Protein AF-A0A8E1VWJ3-F1 (afdb_monomer_lite)

pLDDT: mean 83.36, std 16.59, range [36.97, 96.94]

Secondary structure (DSSP, 8-state):
-PPP--------TT-PPBP-TT--EEEESSEEEEE-TT--EEEEEE--SSEEEEEEEETTEEEEEEEEESSEEEEEE--SSEEEEEEESS-EEEE-B-

Structure (mmCIF, N/CA/C/O backbone):
data_AF-A0A8E1VWJ3-F1
#
_entry.id   AF-A0A8E1VWJ3-F1
#
loop_
_atom_site.group_PDB
_atom_site.id
_atom_site.type_symbol
_atom_site.label_atom_id
_atom_site.label_alt_id
_atom_site.label_comp_id
_atom_site.label_asym_id
_atom_site.label_entity_id
_atom_site.label_seq_id
_atom_site.pdbx_PDB_ins_code
_atom_site.Cartn_x
_atom_site.Cartn_y
_atom_site.Cartn_z
_atom_site.occupancy
_atom_site.B_iso_or_equiv
_atom_site.auth_seq_id
_atom_site.auth_comp_id
_atom_site.auth_asym_id
_atom_site.auth_atom_id
_atom_site.pdbx_PDB_model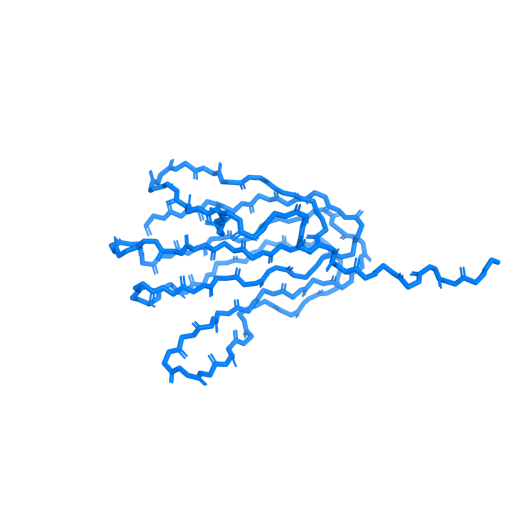_num
ATOM 1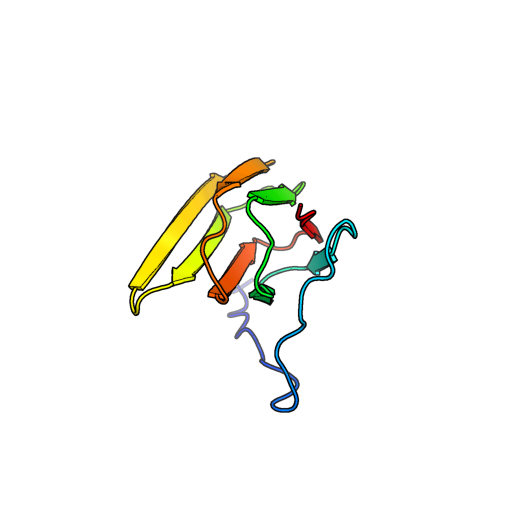 N N . MET A 1 1 ? 19.628 -11.375 -22.637 1.00 41.78 1 MET A N 1
ATOM 2 C CA . MET A 1 1 ? 19.415 -12.086 -21.358 1.00 41.78 1 MET A CA 1
ATOM 3 C C . MET A 1 1 ? 17.953 -12.488 -21.291 1.00 41.78 1 MET A C 1
ATOM 5 O O . MET A 1 1 ? 17.144 -11.679 -21.734 1.00 41.78 1 MET A O 1
ATOM 9 N N . PRO A 1 2 ? 17.590 -13.690 -20.819 1.00 36.97 2 PRO A N 1
ATOM 10 C CA . PRO A 1 2 ? 16.189 -13.977 -20.537 1.00 36.97 2 PRO A CA 1
ATOM 11 C C . PRO A 1 2 ? 15.747 -13.152 -19.310 1.00 36.97 2 PRO A C 1
ATOM 13 O O . PRO A 1 2 ? 16.561 -12.971 -18.402 1.00 36.97 2 PRO A O 1
ATOM 16 N N . PRO A 1 3 ? 14.512 -12.621 -19.278 1.00 48.19 3 PRO A N 1
ATOM 17 C CA . PRO A 1 3 ? 13.983 -11.953 -18.094 1.00 48.19 3 PRO A CA 1
ATOM 18 C C . PRO A 1 3 ? 13.863 -12.989 -16.972 1.00 48.19 3 PRO A C 1
ATOM 20 O O . PRO A 1 3 ? 13.260 -14.047 -17.157 1.00 48.19 3 PRO A O 1
ATOM 23 N N . GLY A 1 4 ? 14.502 -12.724 -15.833 1.00 41.56 4 GLY A N 1
ATOM 24 C CA . GLY A 1 4 ? 14.381 -13.579 -14.659 1.00 41.56 4 GLY A CA 1
ATOM 25 C C . GLY A 1 4 ? 12.934 -13.572 -14.182 1.00 41.56 4 GLY A C 1
ATOM 26 O O . GLY A 1 4 ? 12.391 -12.512 -13.885 1.00 41.56 4 GLY A O 1
ATOM 27 N N . SER A 1 5 ? 12.296 -14.741 -14.119 1.00 57.44 5 SER A N 1
ATOM 28 C CA . SER A 1 5 ? 11.038 -14.893 -13.395 1.00 57.44 5 SER A CA 1
ATOM 29 C C . SER A 1 5 ? 11.344 -14.738 -11.905 1.00 57.44 5 SER A C 1
ATOM 31 O O . SER A 1 5 ? 11.779 -15.688 -11.249 1.00 57.44 5 SER A O 1
ATOM 33 N N . GLY A 1 6 ? 11.194 -13.527 -11.379 1.00 42.12 6 GLY A N 1
ATOM 34 C CA . GLY A 1 6 ? 11.198 -13.302 -9.943 1.00 42.12 6 GLY A CA 1
ATOM 35 C C . GLY A 1 6 ? 9.929 -13.904 -9.360 1.00 42.12 6 GLY A C 1
ATOM 36 O O . GLY A 1 6 ? 8.875 -13.284 -9.393 1.00 42.12 6 GLY A O 1
ATOM 37 N N . THR A 1 7 ? 10.001 -15.135 -8.863 1.00 47.59 7 THR A N 1
ATOM 38 C CA . THR A 1 7 ? 8.986 -15.638 -7.938 1.00 47.59 7 THR A CA 1
ATOM 39 C C . THR A 1 7 ? 9.108 -14.805 -6.667 1.00 47.59 7 THR A C 1
ATOM 41 O O . THR A 1 7 ? 10.159 -14.854 -6.026 1.00 47.59 7 THR A O 1
ATOM 44 N N . ALA A 1 8 ? 8.069 -14.053 -6.295 1.00 46.12 8 ALA A N 1
ATOM 45 C CA . ALA A 1 8 ? 7.992 -13.425 -4.981 1.00 46.12 8 ALA A CA 1
ATOM 46 C C . ALA A 1 8 ? 8.046 -14.535 -3.917 1.00 46.12 8 ALA A C 1
ATOM 48 O O . ALA A 1 8 ? 7.080 -15.263 -3.682 1.00 46.12 8 ALA A O 1
ATOM 49 N N . ALA A 1 9 ? 9.224 -14.743 -3.335 1.00 41.06 9 ALA A N 1
ATOM 50 C CA . ALA A 1 9 ? 9.403 -15.693 -2.257 1.00 41.06 9 ALA A CA 1
ATOM 51 C C . ALA A 1 9 ? 8.837 -15.057 -0.986 1.00 41.06 9 ALA A C 1
ATOM 53 O O . ALA A 1 9 ? 9.431 -14.128 -0.442 1.00 41.06 9 ALA A O 1
ATOM 54 N N . ILE A 1 10 ? 7.710 -15.573 -0.488 1.00 46.09 10 ILE A N 1
ATOM 55 C CA . ILE A 1 10 ? 7.329 -15.373 0.914 1.00 46.09 10 ILE A CA 1
ATOM 56 C C . ILE A 1 10 ? 8.387 -16.120 1.733 1.00 46.09 10 ILE A C 1
ATOM 58 O O . ILE A 1 10 ? 8.302 -17.330 1.936 1.00 46.09 10 ILE A O 1
ATOM 62 N N . THR A 1 11 ? 9.454 -15.416 2.107 1.00 46.03 11 THR A N 1
ATOM 63 C CA . THR A 1 11 ? 10.641 -15.984 2.763 1.00 46.03 11 THR A CA 1
ATOM 64 C C . THR A 1 11 ? 10.398 -16.359 4.222 1.00 46.03 11 THR A C 1
ATOM 66 O O . THR A 1 11 ? 11.233 -17.047 4.808 1.00 46.03 11 THR A O 1
ATOM 69 N N . ASP A 1 12 ? 9.247 -15.994 4.797 1.00 45.66 12 ASP A N 1
ATOM 70 C CA . ASP A 1 12 ? 8.859 -16.423 6.135 1.00 45.66 12 ASP A CA 1
ATOM 71 C C . ASP A 1 12 ? 7.334 -16.599 6.279 1.00 45.66 12 ASP A C 1
ATOM 73 O O . ASP A 1 12 ? 6.554 -15.665 6.110 1.00 45.66 12 ASP A O 1
ATOM 77 N N . TYR A 1 13 ? 6.895 -17.807 6.637 1.00 46.00 13 TYR A N 1
ATOM 78 C CA . TYR A 1 13 ? 5.501 -18.117 6.986 1.00 46.00 13 TYR A CA 1
ATOM 79 C C . TYR A 1 13 ? 5.103 -17.574 8.375 1.00 46.00 13 TYR A C 1
ATOM 81 O O . TYR A 1 13 ? 3.972 -17.786 8.815 1.00 46.00 13 TYR A O 1
ATOM 89 N N . ARG A 1 14 ? 6.028 -16.928 9.102 1.00 51.25 14 ARG A N 1
ATOM 90 C CA . ARG A 1 14 ? 5.858 -16.515 10.506 1.00 51.25 14 ARG A CA 1
ATOM 91 C C . ARG A 1 14 ? 5.213 -15.141 10.708 1.00 51.25 14 ARG A C 1
ATOM 93 O O . ARG A 1 14 ? 4.942 -14.796 11.855 1.00 51.25 14 ARG A O 1
ATOM 100 N N . GLY A 1 15 ? 4.879 -14.396 9.654 1.00 68.44 15 GLY A N 1
ATOM 101 C CA . GLY A 1 15 ? 3.964 -13.256 9.775 1.00 68.44 15 GLY A CA 1
ATOM 102 C C . GLY A 1 15 ? 4.083 -12.228 8.657 1.00 68.44 15 GLY A C 1
ATOM 103 O O . GLY A 1 15 ? 5.177 -11.834 8.274 1.00 68.44 15 GLY A O 1
ATOM 104 N N . VAL A 1 16 ? 2.936 -11.761 8.165 1.00 82.75 16 VAL A N 1
ATOM 105 C CA . VAL A 1 16 ? 2.860 -10.586 7.291 1.00 82.75 16 VAL A CA 1
ATOM 106 C C . VAL A 1 16 ? 3.233 -9.343 8.117 1.00 82.75 16 VAL A C 1
ATOM 108 O O . VAL A 1 16 ? 2.638 -9.163 9.186 1.00 82.75 16 VAL A O 1
ATOM 111 N N . PRO A 1 17 ? 4.175 -8.485 7.672 1.00 88.31 17 PRO A N 1
ATOM 112 C CA . PRO A 1 17 ? 4.506 -7.247 8.375 1.00 88.31 17 PRO A CA 1
ATOM 113 C C . PRO A 1 17 ? 3.262 -6.387 8.608 1.00 88.31 17 PRO A C 1
ATOM 115 O O . PRO A 1 17 ? 2.478 -6.170 7.687 1.00 88.31 17 PRO A O 1
ATOM 118 N N . VAL A 1 18 ? 3.075 -5.899 9.833 1.00 88.88 18 VAL A N 1
ATOM 119 C CA . VAL A 1 18 ? 1.941 -5.038 10.196 1.00 88.88 18 VAL A CA 1
ATOM 120 C C . VAL A 1 18 ? 2.385 -3.581 10.129 1.00 88.88 18 VAL A C 1
ATOM 122 O O . VAL A 1 18 ? 3.424 -3.227 10.683 1.00 88.88 18 VAL A O 1
ATOM 125 N N . LEU A 1 19 ? 1.604 -2.738 9.458 1.00 89.31 19 LEU A N 1
ATOM 126 C CA . LEU A 1 19 ? 1.853 -1.301 9.405 1.00 89.31 19 LEU A CA 1
ATOM 127 C C . LEU A 1 19 ? 1.683 -0.665 10.789 1.00 89.31 19 LEU A C 1
ATOM 129 O O . LEU A 1 19 ? 0.798 -1.038 11.559 1.00 89.31 19 LEU A O 1
ATOM 133 N N . GLU A 1 20 ? 2.496 0.345 11.083 1.00 88.31 20 GLU A N 1
ATOM 134 C CA . GLU A 1 20 ? 2.404 1.125 12.317 1.00 88.31 20 GLU A CA 1
ATOM 135 C C . GLU A 1 20 ? 1.818 2.518 12.024 1.00 88.31 20 GLU A C 1
ATOM 137 O O . GLU A 1 20 ? 2.355 3.225 11.168 1.00 88.31 20 GLU A O 1
ATOM 142 N N . PRO A 1 21 ? 0.750 2.956 12.726 1.00 84.00 21 PRO A N 1
ATOM 143 C CA . PRO A 1 21 ? 0.153 4.274 12.505 1.00 84.00 21 PRO A CA 1
ATOM 144 C C . PRO A 1 21 ? 1.166 5.411 12.644 1.00 84.00 21 PRO A C 1
ATOM 146 O O . PRO A 1 21 ? 1.909 5.478 13.626 1.00 84.00 21 PRO A O 1
ATOM 149 N N . GLY A 1 22 ? 1.181 6.321 11.668 1.00 83.06 22 GLY A N 1
ATOM 150 C CA . GLY A 1 22 ? 2.054 7.494 11.670 1.00 83.06 22 GLY A CA 1
ATOM 151 C C . GLY A 1 22 ? 3.531 7.202 11.392 1.00 83.06 22 GLY A C 1
ATOM 152 O O . GLY A 1 22 ? 4.345 8.123 11.468 1.00 83.06 22 GLY A O 1
ATOM 153 N N . LYS A 1 23 ? 3.903 5.957 11.061 1.00 87.31 23 LYS A N 1
ATOM 154 C CA . LYS A 1 23 ? 5.267 5.602 10.656 1.00 87.31 23 LYS A CA 1
ATOM 155 C C . LYS A 1 23 ? 5.293 5.142 9.199 1.00 87.31 23 LYS A C 1
ATOM 157 O O . LYS A 1 23 ? 4.617 4.171 8.863 1.00 87.31 23 LYS A O 1
ATOM 162 N N . PRO A 1 24 ? 6.091 5.792 8.333 1.00 90.31 24 PRO A N 1
ATOM 163 C CA . PRO A 1 24 ? 6.321 5.292 6.987 1.00 90.31 24 PRO A CA 1
ATOM 164 C C . PRO A 1 24 ? 6.957 3.901 7.025 1.00 90.31 24 PRO A C 1
ATOM 166 O O . PRO A 1 24 ? 7.975 3.695 7.690 1.00 90.31 24 PRO A O 1
ATOM 169 N N . HIS A 1 25 ? 6.367 2.959 6.300 1.00 91.69 25 HIS A N 1
ATOM 170 C CA . HIS A 1 25 ? 6.978 1.667 6.019 1.00 91.69 25 HIS A CA 1
ATOM 171 C C . HIS A 1 25 ? 7.756 1.757 4.706 1.00 91.69 25 HIS A C 1
ATOM 173 O O . HIS A 1 25 ? 7.300 2.413 3.776 1.00 91.69 25 HIS A O 1
ATOM 179 N N . ASN A 1 26 ? 8.919 1.117 4.613 1.00 92.94 26 ASN A N 1
ATOM 180 C CA . ASN A 1 26 ? 9.710 1.093 3.384 1.00 92.94 26 ASN A CA 1
ATOM 181 C C . ASN A 1 26 ? 9.900 -0.351 2.939 1.00 92.94 26 ASN A C 1
ATOM 183 O O . ASN A 1 26 ? 10.092 -1.231 3.780 1.00 92.94 26 ASN A O 1
ATOM 187 N N . GLY A 1 27 ? 9.884 -0.577 1.634 1.00 90.56 27 GLY A N 1
ATOM 188 C CA . GLY A 1 27 ? 10.126 -1.889 1.052 1.00 90.56 27 GLY A CA 1
ATOM 189 C C . GLY A 1 27 ? 10.718 -1.784 -0.345 1.00 90.56 27 GLY A C 1
ATOM 190 O O . GLY A 1 27 ? 10.931 -0.689 -0.862 1.00 90.56 27 GLY A O 1
ATOM 191 N N . GLN A 1 28 ? 11.002 -2.941 -0.932 1.00 90.75 28 GLN A N 1
ATOM 192 C CA . GLN A 1 28 ? 11.595 -3.062 -2.256 1.00 90.75 28 GLN A CA 1
ATOM 193 C C . GLN A 1 28 ? 10.912 -4.197 -3.011 1.00 90.75 28 GLN A C 1
ATOM 195 O O . GLN A 1 28 ? 10.734 -5.283 -2.457 1.00 90.75 28 GLN A O 1
ATOM 200 N N . GLY A 1 29 ? 10.572 -3.955 -4.278 1.00 87.19 29 GLY A N 1
ATOM 201 C CA . GLY A 1 29 ? 9.875 -4.940 -5.103 1.00 87.19 29 GLY A CA 1
ATOM 202 C C . GLY A 1 29 ? 8.498 -5.299 -4.542 1.00 87.19 29 GLY A C 1
ATOM 203 O O . GLY A 1 29 ? 7.825 -4.456 -3.942 1.00 87.19 29 GLY A O 1
ATOM 204 N N . ASP A 1 30 ? 8.094 -6.551 -4.741 1.00 90.62 30 ASP A N 1
ATOM 205 C CA . ASP A 1 30 ? 6.768 -7.026 -4.355 1.00 90.62 30 ASP A CA 1
ATOM 206 C C . ASP A 1 30 ? 6.676 -7.328 -2.852 1.00 90.62 30 ASP A C 1
ATOM 208 O O . ASP A 1 30 ? 7.574 -7.935 -2.261 1.00 90.62 30 ASP A O 1
ATOM 212 N N . ALA A 1 31 ? 5.560 -6.952 -2.227 1.00 90.88 31 ALA A N 1
ATOM 213 C CA . ALA A 1 31 ? 5.324 -7.179 -0.804 1.00 90.88 31 ALA A CA 1
ATOM 214 C C . ALA A 1 31 ? 3.838 -7.312 -0.463 1.00 90.88 31 ALA A C 1
ATOM 216 O O . ALA A 1 31 ? 2.965 -6.854 -1.196 1.00 90.88 31 ALA A O 1
ATOM 217 N N . VAL A 1 32 ? 3.555 -7.882 0.710 1.00 90.94 32 VAL A N 1
ATOM 218 C CA . VAL A 1 32 ? 2.229 -7.847 1.337 1.00 90.94 32 VAL A CA 1
ATOM 219 C C . VAL A 1 32 ? 2.371 -7.292 2.748 1.00 90.94 32 VAL A C 1
ATOM 221 O O . VAL A 1 32 ? 3.251 -7.720 3.494 1.00 90.94 32 VAL A O 1
ATOM 224 N N . LEU A 1 33 ? 1.499 -6.355 3.113 1.00 90.75 33 LEU A N 1
ATOM 225 C CA . LEU A 1 33 ? 1.468 -5.676 4.407 1.00 90.75 33 LEU A CA 1
ATOM 226 C C . LEU A 1 33 ? 0.086 -5.842 5.036 1.00 90.75 33 LEU A C 1
ATOM 228 O O . LEU A 1 33 ? -0.932 -5.735 4.355 1.00 90.75 33 LEU A O 1
ATOM 232 N N . ALA A 1 34 ? 0.037 -6.082 6.339 1.00 90.69 34 ALA A N 1
ATOM 233 C CA . ALA A 1 34 ? -1.192 -6.081 7.112 1.00 90.69 34 ALA A CA 1
ATOM 234 C C . ALA A 1 34 ? -1.493 -4.659 7.596 1.00 90.69 34 ALA A C 1
ATOM 236 O O . ALA A 1 34 ? -0.651 -3.995 8.202 1.00 90.69 34 ALA A O 1
ATOM 237 N N . VAL A 1 35 ? -2.715 -4.205 7.358 1.00 89.94 35 VAL A N 1
ATOM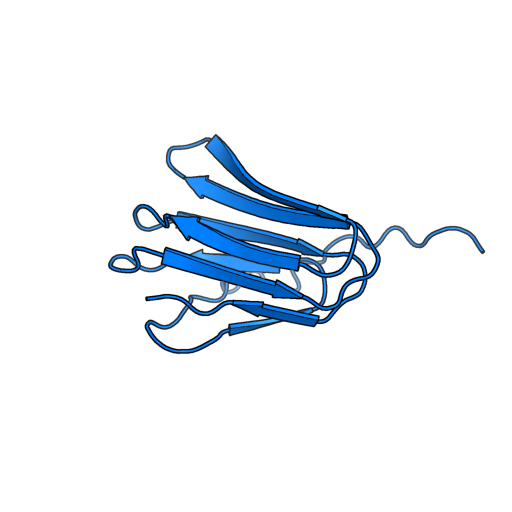 238 C CA . VAL A 1 35 ? -3.220 -2.910 7.807 1.00 89.94 35 VAL A CA 1
ATOM 239 C C . VAL A 1 35 ? -3.998 -3.134 9.105 1.00 89.94 35 VAL A C 1
ATOM 241 O O . VAL A 1 35 ? -5.025 -3.822 9.081 1.00 89.94 35 VAL A O 1
ATOM 244 N N . PRO A 1 36 ? -3.544 -2.608 10.256 1.00 86.94 36 PRO A N 1
ATOM 245 C CA . PRO A 1 36 ? -4.310 -2.694 11.492 1.00 86.94 36 PRO A CA 1
ATOM 246 C C 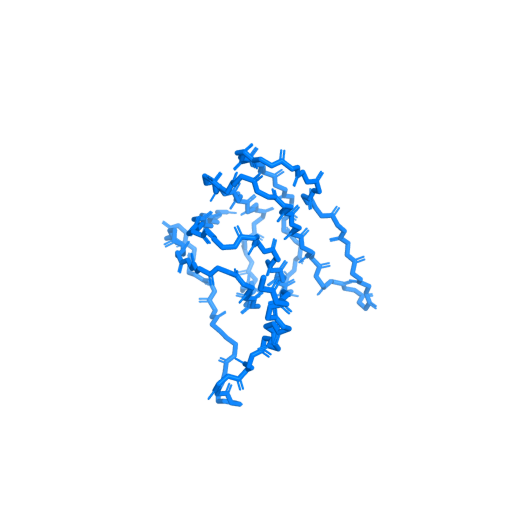. PRO A 1 36 ? -5.573 -1.813 11.433 1.00 86.94 36 PRO A C 1
ATOM 248 O O . PRO A 1 36 ? -5.641 -0.849 10.667 1.00 86.94 36 PRO A O 1
ATOM 251 N N . PRO A 1 37 ? -6.590 -2.098 12.268 1.00 84.69 37 PRO A N 1
ATOM 252 C CA . PRO A 1 37 ? -7.754 -1.227 12.373 1.00 84.69 37 PRO A CA 1
ATOM 253 C C . PRO A 1 37 ? -7.369 0.191 12.819 1.00 84.69 37 PRO A C 1
ATOM 255 O O . PRO A 1 37 ? -6.481 0.373 13.649 1.00 84.69 37 PRO A O 1
ATOM 258 N N . GLY A 1 38 ? -8.094 1.189 12.309 1.00 83.75 38 GLY A N 1
ATOM 259 C CA . GLY A 1 38 ? -7.934 2.598 12.688 1.00 83.75 38 GLY A CA 1
ATOM 260 C C . GLY A 1 38 ? -7.154 3.453 11.688 1.00 83.75 38 GLY A C 1
ATOM 261 O O . GLY A 1 38 ? -7.219 4.670 11.799 1.00 83.75 38 GLY A O 1
ATOM 262 N N . MET A 1 39 ? -6.494 2.851 10.695 1.00 87.44 39 MET A N 1
ATOM 263 C CA . MET A 1 39 ? -5.924 3.582 9.557 1.00 87.44 39 MET A CA 1
ATOM 264 C C . MET A 1 39 ? -7.001 3.855 8.508 1.00 87.44 39 MET A C 1
ATOM 266 O O . MET A 1 39 ? -7.728 2.938 8.115 1.00 87.44 39 MET A O 1
ATOM 270 N N . ALA A 1 40 ? -7.100 5.102 8.053 1.00 88.88 40 ALA A N 1
ATOM 271 C CA . ALA A 1 40 ? -8.106 5.524 7.078 1.00 88.88 40 ALA A CA 1
ATOM 272 C C . ALA A 1 40 ? -7.502 5.796 5.699 1.00 88.88 40 ALA A C 1
ATOM 274 O O . ALA A 1 40 ? -8.218 5.741 4.694 1.00 88.88 40 ALA A O 1
ATOM 275 N N . ARG A 1 41 ? -6.202 6.100 5.634 1.00 89.94 41 ARG A N 1
ATOM 276 C CA . ARG A 1 41 ? -5.500 6.396 4.386 1.00 89.94 41 ARG A CA 1
ATOM 277 C C . ARG A 1 41 ? -4.120 5.765 4.337 1.00 89.94 41 ARG A C 1
ATOM 279 O O . ARG A 1 41 ? -3.421 5.668 5.344 1.00 89.94 41 ARG A O 1
ATOM 286 N N . GLY A 1 42 ? -3.752 5.357 3.131 1.00 90.31 42 GLY A N 1
ATOM 287 C CA . GLY A 1 42 ? -2.395 4.997 2.764 1.00 90.31 42 GLY A CA 1
ATOM 288 C C . GLY A 1 42 ? -1.935 5.884 1.621 1.00 90.31 42 GLY A C 1
ATOM 289 O O . GLY A 1 42 ? -2.737 6.303 0.784 1.00 90.31 42 GLY A O 1
ATOM 290 N N . GLU A 1 43 ? -0.643 6.156 1.594 1.00 94.19 43 GLU A N 1
ATOM 291 C CA . GLU A 1 43 ? 0.035 6.728 0.442 1.00 94.19 43 GLU A CA 1
ATOM 292 C C . GLU A 1 43 ? 1.079 5.723 -0.034 1.00 94.19 43 GLU A C 1
ATOM 294 O O . GLU A 1 43 ? 1.684 5.009 0.760 1.00 94.19 43 GLU A O 1
ATOM 299 N N . PHE A 1 44 ? 1.280 5.644 -1.338 1.00 95.44 44 PHE A N 1
ATOM 300 C CA . PHE A 1 44 ? 2.360 4.883 -1.939 1.00 95.44 44 PHE A CA 1
ATOM 301 C C . PHE A 1 44 ? 3.218 5.829 -2.762 1.00 95.44 44 PHE A C 1
ATOM 303 O O . PHE A 1 44 ? 2.686 6.587 -3.575 1.00 95.44 44 PHE A O 1
ATOM 310 N N . SER A 1 45 ? 4.533 5.758 -2.575 1.00 96.88 45 SER A N 1
ATOM 311 C CA . SER A 1 45 ? 5.495 6.530 -3.352 1.00 96.88 45 SER A CA 1
ATOM 312 C C . SER A 1 45 ? 6.658 5.657 -3.807 1.00 96.88 45 SER A C 1
ATOM 314 O O . SER A 1 45 ? 7.230 4.919 -3.004 1.00 96.88 45 SER A O 1
ATOM 316 N N . THR A 1 46 ? 7.020 5.741 -5.086 1.00 96.94 46 THR A N 1
ATOM 317 C CA . THR A 1 46 ? 8.173 5.040 -5.663 1.00 96.94 46 THR A CA 1
ATOM 318 C C . THR A 1 46 ? 8.807 5.831 -6.804 1.00 96.94 46 THR A C 1
ATOM 320 O O . THR A 1 46 ? 8.125 6.491 -7.593 1.00 96.94 46 THR A O 1
ATOM 323 N N . GLY A 1 47 ? 10.129 5.699 -6.924 1.00 95.12 47 GLY A N 1
ATOM 324 C CA . GLY A 1 47 ? 10.911 6.160 -8.072 1.00 95.12 47 GLY A CA 1
ATOM 325 C C . GLY A 1 47 ? 11.037 5.123 -9.196 1.00 95.12 47 GLY A C 1
ATOM 326 O O . GLY A 1 47 ? 11.949 5.238 -10.018 1.00 95.12 47 GLY A O 1
ATOM 327 N N . SER A 1 48 ? 10.206 4.069 -9.209 1.00 94.56 48 SER A N 1
ATOM 328 C CA . SER A 1 48 ? 10.267 3.030 -10.245 1.00 94.56 48 SER A CA 1
ATOM 329 C C . SER A 1 48 ? 10.159 3.617 -11.652 1.00 94.56 48 SER A C 1
ATOM 331 O O . SER A 1 48 ? 9.443 4.580 -11.895 1.00 94.56 48 SER A O 1
ATOM 333 N N . LYS A 1 49 ? 10.842 2.993 -12.615 1.00 93.94 49 LYS A N 1
ATOM 334 C CA . LYS A 1 49 ? 10.696 3.290 -14.051 1.00 93.94 49 LYS A CA 1
ATOM 335 C C . LYS A 1 49 ? 9.766 2.308 -14.769 1.00 93.94 49 LYS A C 1
ATOM 337 O O . LYS A 1 49 ? 9.564 2.443 -15.974 1.00 93.94 49 LYS A O 1
ATOM 342 N N . GLY A 1 50 ? 9.256 1.305 -14.056 1.00 93.50 50 GLY A N 1
ATOM 343 C CA . GLY A 1 50 ? 8.410 0.244 -14.595 1.00 93.50 50 GLY A CA 1
ATOM 344 C C . GLY A 1 50 ? 6.984 0.308 -14.061 1.00 93.50 50 GLY A C 1
ATOM 345 O O . GLY A 1 50 ? 6.509 1.365 -13.654 1.00 93.50 50 GLY A O 1
ATOM 346 N N . SER A 1 51 ? 6.280 -0.821 -14.117 1.00 94.94 51 SER A N 1
ATOM 347 C CA . SER A 1 51 ? 4.903 -0.933 -13.636 1.00 94.94 51 SER A CA 1
ATOM 348 C C . SER A 1 51 ? 4.831 -0.953 -12.112 1.00 94.94 51 SER A C 1
ATOM 350 O O . SER A 1 51 ? 5.595 -1.676 -11.468 1.00 94.94 51 SER A O 1
ATOM 352 N N . ASN A 1 52 ? 3.848 -0.236 -11.576 1.00 95.88 52 ASN A N 1
ATOM 353 C CA . ASN A 1 52 ? 3.501 -0.218 -10.163 1.00 95.88 52 ASN A CA 1
ATOM 354 C C . ASN A 1 52 ? 2.016 -0.539 -9.989 1.00 95.88 52 ASN A C 1
ATOM 356 O O . ASN A 1 52 ? 1.152 0.091 -10.612 1.00 95.88 52 ASN A O 1
ATOM 360 N N . GLY A 1 53 ? 1.745 -1.495 -9.111 1.00 95.62 53 GLY A N 1
ATOM 361 C CA . GLY A 1 53 ? 0.424 -1.908 -8.671 1.00 95.62 53 GLY A CA 1
ATOM 362 C C . GLY A 1 53 ? 0.329 -1.813 -7.154 1.00 95.62 53 GLY A C 1
ATOM 363 O O . GLY A 1 53 ? 1.208 -2.290 -6.442 1.00 95.62 53 GLY A O 1
ATOM 364 N N . VAL A 1 54 ? -0.745 -1.218 -6.643 1.00 95.31 54 VAL A N 1
ATOM 365 C CA . VAL A 1 54 ? -1.095 -1.340 -5.221 1.00 95.31 54 VAL A CA 1
ATOM 366 C C . VAL A 1 54 ? -2.510 -1.866 -5.122 1.00 95.31 54 VAL A C 1
ATOM 368 O O . VAL A 1 54 ? -3.447 -1.240 -5.618 1.00 95.31 54 VAL A O 1
ATOM 371 N N . TRP A 1 55 ? -2.658 -3.010 -4.470 1.00 94.69 55 TRP A N 1
ATOM 372 C CA . TRP A 1 55 ? -3.912 -3.728 -4.327 1.00 94.69 55 TRP A CA 1
ATOM 373 C C . TRP A 1 55 ? -4.353 -3.736 -2.870 1.00 94.69 55 TRP A C 1
ATOM 375 O O . TRP A 1 55 ? -3.586 -4.105 -1.984 1.00 94.69 55 TRP A O 1
ATOM 385 N N . LEU A 1 56 ? -5.612 -3.388 -2.625 1.00 92.88 56 LEU A N 1
ATOM 386 C CA . LEU A 1 56 ? -6.267 -3.562 -1.337 1.00 92.88 56 LEU A CA 1
ATOM 387 C C . LEU A 1 56 ? -7.058 -4.874 -1.343 1.00 92.88 56 LEU A C 1
ATOM 389 O O . LEU A 1 56 ? -7.954 -5.053 -2.168 1.00 92.88 56 LEU A O 1
ATOM 393 N N . LEU A 1 57 ? -6.744 -5.782 -0.423 1.00 91.06 57 LEU A N 1
ATOM 394 C CA . LEU A 1 57 ? -7.376 -7.097 -0.296 1.00 91.06 57 LEU A CA 1
ATOM 395 C C . LEU A 1 57 ? -8.424 -7.065 0.825 1.00 91.06 57 LEU A C 1
ATOM 397 O O . LEU A 1 57 ? -8.169 -7.510 1.946 1.00 91.06 57 LEU A O 1
ATOM 401 N N . ALA A 1 58 ? -9.599 -6.511 0.526 1.00 86.00 58 ALA A N 1
ATOM 402 C CA . ALA A 1 58 ? -10.674 -6.274 1.489 1.00 86.00 58 ALA A CA 1
ATOM 403 C C . ALA A 1 58 ? -11.979 -6.962 1.067 1.00 86.00 58 ALA A C 1
ATOM 405 O O . ALA A 1 58 ? -12.235 -7.172 -0.114 1.00 86.00 58 ALA A O 1
ATOM 406 N N . ASP A 1 59 ? -12.815 -7.319 2.046 1.00 82.19 59 ASP A N 1
ATOM 407 C CA . ASP A 1 59 ? -14.174 -7.846 1.830 1.00 82.19 59 ASP A CA 1
ATOM 408 C C . ASP A 1 59 ? -14.257 -9.053 0.858 1.00 82.19 59 ASP A C 1
ATOM 410 O O . ASP A 1 59 ? -15.282 -9.293 0.222 1.00 82.19 59 ASP A O 1
ATOM 414 N N . GLY A 1 60 ? -13.179 -9.842 0.759 1.00 83.81 60 GLY A N 1
ATOM 415 C CA . GLY A 1 60 ? -13.087 -11.014 -0.121 1.00 83.81 60 GLY A CA 1
ATOM 416 C C . GLY A 1 60 ? -12.719 -10.709 -1.579 1.00 83.81 60 GLY A C 1
ATOM 417 O O . GLY A 1 60 ? -12.695 -11.634 -2.390 1.00 83.81 60 GLY A O 1
ATOM 418 N N . TYR A 1 61 ? -12.403 -9.455 -1.911 1.00 86.69 61 TYR A N 1
ATOM 419 C CA . TYR A 1 61 ? -12.028 -9.017 -3.256 1.00 86.69 61 TYR A CA 1
ATOM 420 C C . TYR A 1 61 ? -10.704 -8.238 -3.251 1.00 86.69 61 TYR A C 1
ATOM 422 O O . TYR A 1 61 ? -10.306 -7.635 -2.255 1.00 86.69 61 TYR A O 1
ATOM 430 N N . ALA A 1 62 ? -10.012 -8.249 -4.391 1.00 91.00 62 ALA A N 1
ATOM 431 C CA . ALA A 1 62 ? -8.848 -7.403 -4.627 1.00 91.00 62 ALA A CA 1
ATOM 432 C C . ALA A 1 62 ? -9.279 -6.131 -5.365 1.00 91.00 62 ALA A C 1
ATOM 434 O O . ALA A 1 62 ? -9.912 -6.200 -6.421 1.00 91.00 62 ALA A O 1
ATOM 435 N N . HIS A 1 63 ? -8.918 -4.973 -4.825 1.00 92.12 63 HIS A N 1
ATOM 436 C CA . HIS A 1 63 ? -9.213 -3.671 -5.406 1.00 92.12 63 HIS A CA 1
ATOM 437 C C . HIS A 1 63 ? -7.909 -2.977 -5.811 1.00 92.12 63 HIS A C 1
ATOM 439 O O . HIS A 1 63 ? -7.029 -2.784 -4.976 1.00 92.12 63 HIS A O 1
ATOM 445 N N . LEU A 1 64 ? -7.783 -2.577 -7.077 1.00 94.06 64 LEU A N 1
ATOM 446 C CA . LEU A 1 64 ? -6.593 -1.894 -7.592 1.00 94.06 64 LEU A CA 1
ATOM 447 C C . LEU A 1 64 ? -6.637 -0.401 -7.247 1.00 94.06 64 LEU A C 1
ATOM 449 O O . LEU A 1 64 ? -7.445 0.337 -7.810 1.00 94.06 64 LEU A O 1
ATOM 453 N N . MET A 1 65 ? -5.798 0.029 -6.309 1.00 94.31 65 MET A N 1
ATOM 454 C CA . MET A 1 65 ? -5.723 1.413 -5.825 1.00 94.31 65 MET A CA 1
ATOM 455 C C . MET A 1 65 ? -4.767 2.265 -6.658 1.00 94.31 65 MET A C 1
ATOM 457 O O . MET A 1 65 ? -5.054 3.426 -6.938 1.00 94.31 65 MET A O 1
ATOM 461 N N . VAL A 1 66 ? -3.642 1.681 -7.075 1.00 95.25 66 VAL A N 1
ATOM 462 C CA . VAL A 1 66 ? -2.632 2.330 -7.920 1.00 95.25 66 VAL A CA 1
ATOM 463 C C . VAL A 1 66 ? -2.348 1.423 -9.105 1.00 95.25 66 VAL A C 1
ATOM 465 O O . VAL A 1 66 ? -2.097 0.240 -8.915 1.00 95.25 66 VAL A O 1
ATOM 468 N N . ASN A 1 67 ? -2.376 1.981 -10.313 1.00 95.88 67 ASN A N 1
ATOM 469 C CA . ASN A 1 67 ? -1.995 1.300 -11.547 1.00 95.88 67 ASN A CA 1
ATOM 470 C C . ASN A 1 67 ? -1.294 2.306 -12.458 1.00 95.88 67 ASN A C 1
ATOM 472 O O . ASN A 1 67 ? -1.952 3.064 -13.175 1.00 95.88 67 ASN A O 1
ATOM 476 N N . HIS A 1 68 ? 0.028 2.377 -12.365 1.00 96.44 68 HIS A N 1
ATOM 477 C CA . HIS A 1 68 ? 0.801 3.401 -13.058 1.00 96.44 68 HIS A CA 1
ATOM 478 C C . HIS A 1 68 ? 2.153 2.859 -13.522 1.00 96.44 68 HIS A C 1
ATOM 480 O O . HIS A 1 68 ? 2.686 1.917 -12.941 1.00 96.44 68 HIS A O 1
ATOM 486 N N . ILE A 1 69 ? 2.703 3.445 -14.585 1.00 96.06 69 ILE A N 1
ATOM 487 C CA . ILE A 1 69 ? 4.034 3.119 -15.103 1.00 96.06 69 ILE A CA 1
ATOM 488 C C . ILE A 1 69 ? 4.933 4.332 -14.876 1.00 96.06 69 ILE A C 1
ATOM 490 O O . ILE A 1 69 ? 4.584 5.437 -15.286 1.00 96.06 69 ILE A O 1
ATOM 494 N N . GLY A 1 70 ? 6.106 4.110 -14.289 1.00 95.06 70 GLY A N 1
ATOM 495 C CA . GLY A 1 70 ? 7.063 5.162 -13.960 1.00 95.06 70 GLY A CA 1
ATOM 496 C C . GLY A 1 70 ? 6.891 5.706 -12.544 1.00 95.06 70 GLY A C 1
ATOM 497 O O . GLY A 1 70 ? 6.237 5.095 -11.696 1.00 95.06 70 GLY A O 1
ATOM 498 N N . GLU A 1 71 ? 7.509 6.856 -12.278 1.00 96.44 71 GLU A N 1
ATOM 499 C CA . GLU A 1 71 ? 7.500 7.467 -10.950 1.00 96.44 71 GLU A CA 1
ATOM 500 C C . GLU A 1 71 ? 6.060 7.731 -10.506 1.00 96.44 71 GLU A C 1
ATOM 502 O O . GLU A 1 71 ? 5.224 8.212 -11.277 1.00 96.44 71 GLU A O 1
ATOM 507 N N . THR A 1 72 ? 5.743 7.346 -9.274 1.00 95.12 72 THR A N 1
ATOM 508 C CA . THR A 1 72 ? 4.360 7.331 -8.798 1.00 95.12 72 THR A CA 1
ATOM 509 C C . THR A 1 72 ? 4.294 7.791 -7.357 1.00 95.12 72 THR A C 1
ATOM 511 O O . THR A 1 72 ? 5.009 7.268 -6.509 1.00 95.12 72 THR A O 1
ATOM 514 N N . THR A 1 73 ? 3.369 8.707 -7.085 1.00 95.56 73 THR A N 1
ATOM 515 C CA . THR A 1 73 ? 2.881 9.015 -5.742 1.00 95.56 73 THR A CA 1
ATOM 516 C C . THR A 1 73 ? 1.358 8.995 -5.788 1.00 95.56 73 THR A C 1
ATOM 518 O O . THR A 1 73 ? 0.763 9.625 -6.665 1.00 95.56 73 THR A O 1
ATOM 521 N N . GLY A 1 74 ? 0.717 8.253 -4.889 1.00 91.19 74 GLY A N 1
ATOM 522 C CA . GLY A 1 74 ? -0.737 8.120 -4.874 1.00 91.19 74 GLY A CA 1
ATOM 523 C C . GLY A 1 7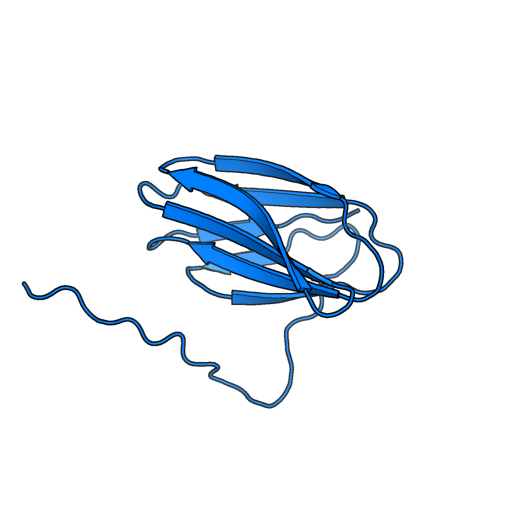4 ? -1.286 7.829 -3.486 1.00 91.19 74 GLY A C 1
ATOM 524 O O . GLY A 1 74 ? -0.796 6.941 -2.796 1.00 91.19 74 GLY A O 1
ATOM 525 N N . GLU A 1 75 ? -2.335 8.557 -3.109 1.00 93.75 75 GLU A N 1
ATOM 526 C CA . GLU A 1 75 ? -3.112 8.313 -1.894 1.00 93.75 75 GLU A CA 1
ATOM 527 C C . GLU A 1 75 ? -4.373 7.503 -2.201 1.00 93.75 75 GLU A C 1
ATOM 529 O O . GLU A 1 75 ? -5.017 7.695 -3.236 1.00 93.75 75 GLU A O 1
ATOM 534 N N . PHE A 1 76 ? -4.780 6.647 -1.268 1.00 91.69 76 PHE A N 1
ATOM 535 C CA . PHE A 1 76 ? -6.004 5.862 -1.389 1.00 91.69 76 PHE A CA 1
ATOM 536 C C . PHE A 1 76 ? -6.620 5.547 -0.020 1.00 91.69 76 PHE A C 1
ATOM 538 O O . PHE A 1 76 ? -5.928 5.534 1.005 1.00 91.69 76 PHE A O 1
ATOM 545 N N . PRO A 1 77 ? -7.946 5.323 0.028 1.00 90.75 77 PRO A N 1
ATOM 546 C CA . PRO A 1 77 ? -8.610 4.959 1.266 1.00 90.75 77 PRO A CA 1
ATOM 547 C C . PRO A 1 77 ? -8.173 3.566 1.727 1.00 90.75 77 PRO A C 1
ATOM 549 O O . PRO A 1 77 ? -8.131 2.617 0.945 1.00 90.75 77 PRO A O 1
ATOM 552 N N . LEU A 1 78 ? -7.920 3.441 3.024 1.00 88.38 78 LEU A N 1
ATOM 553 C CA . LEU A 1 78 ? -7.839 2.163 3.714 1.00 88.38 78 LEU A CA 1
ATOM 554 C C . LEU A 1 78 ? -9.180 1.913 4.401 1.00 88.38 78 LEU A C 1
ATOM 556 O O . LEU A 1 78 ? -9.777 2.813 4.992 1.00 88.38 78 LEU A O 1
ATOM 560 N N . ALA A 1 79 ? -9.677 0.685 4.309 1.00 72.56 79 ALA A N 1
ATOM 561 C CA . ALA A 1 79 ? -10.911 0.287 4.965 1.00 72.56 79 ALA A CA 1
ATOM 562 C C . ALA A 1 79 ? -10.677 -1.001 5.749 1.00 72.56 79 ALA A C 1
ATOM 564 O O . ALA A 1 79 ? -10.314 -2.019 5.162 1.00 72.56 79 ALA A O 1
ATOM 565 N N . ARG A 1 80 ? -10.969 -0.941 7.059 1.00 68.38 80 ARG A N 1
ATOM 566 C CA . ARG A 1 80 ? -10.949 -2.073 8.008 1.00 68.38 80 ARG A CA 1
ATOM 567 C C . ARG A 1 80 ? -9.571 -2.745 8.153 1.00 68.38 80 ARG A C 1
ATOM 569 O O . ARG A 1 80 ? -8.630 -2.367 7.464 1.00 68.38 80 ARG A O 1
ATOM 576 N N . PRO A 1 81 ? -9.416 -3.721 9.072 1.00 66.62 81 PRO A N 1
ATOM 577 C CA . PRO A 1 81 ? -8.292 -4.639 8.986 1.00 66.62 81 PRO A CA 1
ATOM 578 C C . PRO A 1 81 ? -8.292 -5.297 7.60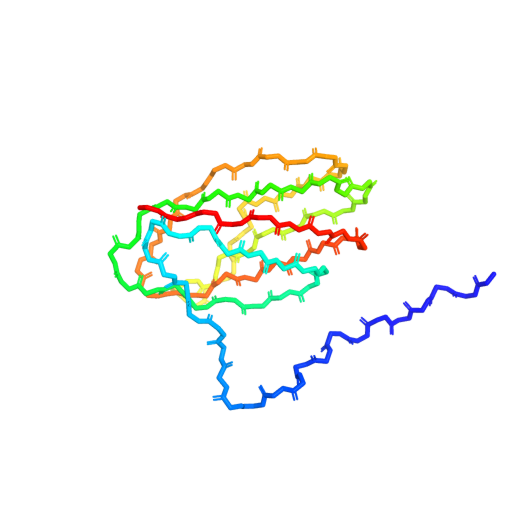9 1.00 66.62 81 PRO A C 1
ATOM 580 O O . PRO A 1 81 ? -9.299 -5.872 7.195 1.00 66.62 81 PRO A O 1
ATOM 583 N N . THR A 1 82 ? -7.188 -5.162 6.893 1.00 85.56 82 THR A N 1
ATOM 584 C CA . THR A 1 82 ? -7.064 -5.587 5.498 1.00 85.56 82 THR A CA 1
ATOM 585 C C . THR A 1 82 ? -5.599 -5.848 5.178 1.00 85.56 82 THR A C 1
ATOM 587 O O . THR A 1 82 ? -4.724 -5.615 6.015 1.00 85.56 82 THR A O 1
ATOM 590 N N . TYR A 1 83 ? -5.322 -6.348 3.982 1.00 90.75 83 TYR A N 1
ATOM 591 C CA . TYR A 1 83 ? -3.966 -6.467 3.471 1.00 90.75 83 TYR A CA 1
ATOM 592 C C . TYR A 1 83 ? -3.777 -5.538 2.280 1.00 90.75 83 TYR A C 1
ATOM 594 O O . TYR A 1 83 ? -4.686 -5.352 1.470 1.00 90.75 83 TYR A O 1
ATOM 602 N N . VAL A 1 84 ? -2.581 -4.978 2.163 1.00 92.81 84 VAL A N 1
ATOM 603 C CA . VAL A 1 84 ? -2.131 -4.272 0.967 1.00 92.81 84 VAL A CA 1
ATOM 604 C C . VAL A 1 84 ? -1.072 -5.128 0.296 1.00 92.81 84 VAL A C 1
ATOM 606 O O . VAL A 1 84 ? -0.098 -5.505 0.944 1.00 92.81 84 VAL A O 1
ATOM 609 N N . ALA A 1 85 ? -1.260 -5.436 -0.983 1.00 93.75 85 ALA A N 1
ATOM 610 C CA . ALA A 1 85 ? -0.221 -6.018 -1.819 1.00 93.75 85 ALA A CA 1
ATOM 611 C C . ALA A 1 85 ? 0.378 -4.921 -2.703 1.00 93.75 85 ALA A C 1
ATOM 613 O O . ALA A 1 85 ? -0.348 -4.187 -3.375 1.00 93.75 85 ALA A O 1
ATOM 614 N N . VAL A 1 86 ? 1.698 -4.802 -2.671 1.00 94.25 86 VAL A N 1
ATOM 615 C CA . VAL A 1 86 ? 2.476 -3.901 -3.516 1.00 94.25 86 VAL A CA 1
ATOM 616 C C . VAL A 1 86 ? 3.163 -4.751 -4.570 1.00 94.25 86 VAL A C 1
ATOM 618 O O . VAL A 1 86 ? 3.802 -5.746 -4.238 1.00 94.25 86 VAL A O 1
ATOM 621 N N . GLU A 1 87 ? 3.031 -4.343 -5.821 1.00 93.38 87 GLU A N 1
ATOM 622 C CA . GLU A 1 87 ? 3.735 -4.895 -6.972 1.00 93.38 87 GLU A CA 1
ATOM 623 C C . GLU A 1 87 ? 4.537 -3.752 -7.584 1.00 93.38 87 GLU A C 1
ATOM 625 O O . GLU A 1 87 ? 3.979 -2.708 -7.932 1.00 93.38 87 GLU A O 1
ATOM 630 N N . THR A 1 88 ? 5.858 -3.867 -7.650 1.00 91.56 88 THR A N 1
ATOM 631 C CA . THR A 1 88 ? 6.707 -2.741 -8.073 1.00 91.56 88 THR A CA 1
ATOM 632 C C . THR A 1 88 ? 7.931 -3.245 -8.810 1.00 91.56 88 THR A C 1
ATOM 634 O O . THR A 1 88 ? 8.706 -4.051 -8.299 1.00 91.56 88 THR A O 1
ATOM 637 N N . PHE A 1 89 ? 8.139 -2.732 -10.021 1.00 87.44 89 PHE A N 1
ATOM 638 C CA . PHE A 1 89 ? 9.287 -3.118 -10.829 1.00 87.44 89 PHE A CA 1
ATOM 639 C C . PHE A 1 89 ? 10.590 -2.541 -10.259 1.00 87.44 89 PHE A C 1
ATOM 641 O O . PHE A 1 89 ? 10.829 -1.337 -10.369 1.00 87.44 89 PHE A O 1
ATOM 648 N N . GLU A 1 90 ? 11.418 -3.418 -9.680 1.00 84.00 90 GLU A N 1
ATOM 649 C CA . GLU A 1 90 ? 12.825 -3.185 -9.302 1.00 84.00 90 GLU A CA 1
ATOM 650 C C . GLU A 1 90 ? 13.098 -1.823 -8.634 1.00 84.00 90 GLU A C 1
ATOM 652 O O . GLU A 1 90 ? 14.062 -1.132 -8.968 1.00 84.00 90 GLU A O 1
ATOM 657 N N . ALA A 1 91 ? 12.246 -1.412 -7.693 1.00 87.31 91 ALA A N 1
ATOM 658 C CA . ALA A 1 91 ? 12.389 -0.128 -7.018 1.00 87.31 91 ALA A CA 1
ATOM 659 C C . ALA A 1 91 ? 12.047 -0.205 -5.535 1.00 87.31 91 ALA A C 1
ATOM 661 O O . ALA A 1 91 ? 11.238 -1.032 -5.101 1.00 87.31 91 ALA A O 1
ATOM 662 N N . ASP A 1 92 ? 12.665 0.706 -4.789 1.00 92.69 92 ASP A N 1
ATOM 663 C CA . ASP A 1 92 ? 12.279 1.011 -3.424 1.00 92.69 92 ASP A CA 1
ATOM 664 C C . ASP A 1 92 ? 10.984 1.827 -3.426 1.00 92.69 92 ASP A C 1
ATOM 666 O O . ASP A 1 92 ? 10.687 2.597 -4.355 1.00 92.69 92 ASP A O 1
ATOM 670 N N . TRP A 1 93 ? 10.215 1.665 -2.363 1.00 94.00 93 TRP A N 1
ATOM 671 C CA . TRP A 1 93 ? 8.989 2.407 -2.147 1.00 94.00 93 TRP A CA 1
ATOM 672 C C . TRP A 1 93 ? 8.784 2.733 -0.671 1.00 94.00 93 TRP A C 1
ATOM 674 O O . TRP A 1 93 ? 9.304 2.067 0.229 1.00 94.00 93 TRP A O 1
ATOM 684 N N . THR A 1 94 ? 7.984 3.769 -0.437 1.00 94.12 94 THR A N 1
ATOM 685 C CA . THR A 1 94 ? 7.575 4.225 0.890 1.00 94.12 94 THR A CA 1
ATOM 686 C C . THR A 1 94 ? 6.056 4.213 0.991 1.00 94.12 94 THR A C 1
ATOM 688 O O . THR A 1 94 ? 5.351 4.570 0.047 1.00 94.12 94 THR A O 1
ATOM 691 N N . PHE A 1 95 ? 5.568 3.809 2.161 1.00 88.81 95 PHE A N 1
ATOM 692 C CA . PHE A 1 95 ? 4.159 3.646 2.471 1.00 88.81 95 PHE A CA 1
ATOM 693 C C . PHE A 1 95 ? 3.817 4.258 3.839 1.00 88.81 95 PHE A C 1
ATOM 695 O O . PHE A 1 95 ? 3.894 3.573 4.867 1.00 88.81 95 PHE A O 1
ATOM 702 N N . PRO A 1 96 ? 3.498 5.560 3.912 1.00 83.25 96 PRO A N 1
ATOM 703 C CA . PRO A 1 96 ? 2.936 6.160 5.111 1.00 83.25 96 PRO A CA 1
ATOM 704 C C . PRO A 1 96 ? 1.442 5.848 5.254 1.00 83.25 96 PRO A C 1
ATOM 706 O O . PRO A 1 96 ? 0.713 5.704 4.274 1.00 83.25 96 PRO A O 1
ATOM 709 N N . THR A 1 97 ? 0.985 5.758 6.505 1.00 79.38 97 THR A N 1
ATOM 710 C CA . THR A 1 97 ? -0.432 5.564 6.851 1.00 79.38 97 THR A CA 1
ATOM 711 C C . THR A 1 97 ? -0.848 6.446 8.016 1.00 79.38 97 THR A C 1
ATOM 713 O O . THR A 1 97 ? -0.056 6.684 8.937 1.00 79.38 97 THR A O 1
ATOM 716 N N . TRP A 1 98 ? -2.094 6.920 7.976 1.00 78.19 98 TRP A N 1
ATOM 717 C CA . TRP A 1 98 ? -2.718 7.731 9.024 1.00 78.19 98 TRP A CA 1
ATOM 718 C C . TRP A 1 98 ? -4.244 7.571 9.067 1.00 78.19 98 TRP A C 1
ATOM 720 O O . TRP A 1 98 ? -4.845 6.965 8.142 1.00 78.19 98 TRP A O 1
#

Organism: NCBI:txid2576905

Sequence (98 aa):
MPPGSGTAAITDYRGVPVLEPGKPHNGQGDAVLAVPPGMARGEFSTGSKGSNGVWLLADGYAHLMVNHIGETTGEFPLARPTYVAVETFEADWTFPTW

Foldseek 3Di:
DPPDPPDPDPVDPPDAAEDDAQDKDKDWAKGKYKYAPPWFKKKKWKQAQAWKWKWKCPPNDTDTQDTDGGTDIGMDTDDHGTMIIIHTDGIMMIMHID

Radius of gyration: 13.25 Å; chains: 1; bounding box: 34×27×34 Å